Protein AF-A0A3B9V3A8-F1 (afdb_monomer_lite)

Sequence (117 aa):
DNNLHIFHANSLDAEFQPLAVNPVKSSLGSSRMAGHFFRQNDQLIRPAQNGCRTYGGGIVLNRVDQLTVNAYKETQVKTLDPFLPPYLEGLHTLNYAGDIALVDGVRRLPGQGSRWR

Structure (mmCIF, N/CA/C/O backbone):
data_AF-A0A3B9V3A8-F1
#
_entry.id   AF-A0A3B9V3A8-F1
#
loop_
_atom_site.group_PDB
_atom_site.id
_atom_site.type_symbol
_atom_site.label_atom_id
_atom_site.label_alt_id
_atom_site.label_comp_id
_atom_site.label_asym_id
_atom_site.label_entity_id
_atom_site.label_seq_id
_atom_site.pdbx_PDB_ins_code
_atom_site.Cartn_x
_atom_site.Cartn_y
_atom_site.Cartn_z
_atom_site.occupancy
_atom_site.B_iso_or_equiv
_atom_site.auth_seq_id
_atom_site.auth_comp_id
_atom_site.auth_asym_id
_atom_site.auth_atom_id
_atom_site.pdbx_PDB_model_num
ATOM 1 N N . ASP A 1 1 ? 3.906 11.352 -2.022 1.00 67.50 1 ASP A N 1
ATOM 2 C CA . ASP A 1 1 ? 3.409 11.550 -0.654 1.00 67.50 1 ASP A CA 1
ATOM 3 C C . ASP A 1 1 ? 3.932 10.411 0.198 1.00 67.50 1 ASP A C 1
ATOM 5 O O . ASP A 1 1 ? 3.902 9.267 -0.254 1.00 67.50 1 ASP A O 1
ATOM 9 N N . ASN A 1 2 ? 4.471 10.755 1.360 1.00 88.94 2 ASN A N 1
ATOM 10 C CA . ASN A 1 2 ? 5.111 9.834 2.288 1.00 88.94 2 ASN A CA 1
ATOM 11 C C . ASN A 1 2 ? 4.170 9.445 3.422 1.00 88.94 2 ASN A C 1
ATOM 13 O O . ASN A 1 2 ? 4.565 8.618 4.231 1.00 88.94 2 ASN A O 1
ATOM 17 N N . ASN A 1 3 ? 2.960 10.004 3.484 1.00 96.12 3 ASN A N 1
ATOM 18 C CA . ASN A 1 3 ? 1.989 9.707 4.524 1.00 96.12 3 ASN A CA 1
ATOM 19 C C . ASN A 1 3 ? 0.812 8.902 3.968 1.00 96.12 3 ASN A C 1
ATOM 21 O O . ASN A 1 3 ? 0.290 9.196 2.894 1.00 96.12 3 ASN A O 1
ATOM 25 N N . LEU A 1 4 ? 0.379 7.892 4.718 1.00 97.00 4 LEU A N 1
ATOM 26 C CA . LEU A 1 4 ? -0.877 7.188 4.494 1.00 97.00 4 LEU A CA 1
ATOM 27 C C . LEU A 1 4 ? -1.902 7.716 5.491 1.00 97.00 4 LEU A C 1
ATOM 29 O O . LEU A 1 4 ? -1.684 7.667 6.701 1.00 97.00 4 LEU A O 1
ATOM 33 N N . HIS A 1 5 ? -3.023 8.187 4.962 1.00 97.50 5 HIS A N 1
ATOM 34 C CA . HIS A 1 5 ? -4.192 8.574 5.735 1.00 97.50 5 HIS A CA 1
ATOM 35 C C . HIS A 1 5 ? -5.351 7.668 5.335 1.00 97.50 5 HIS A C 1
ATOM 37 O O . HIS A 1 5 ? -5.512 7.356 4.154 1.00 97.50 5 HIS A O 1
ATOM 43 N N . ILE A 1 6 ? -6.145 7.243 6.311 1.00 97.12 6 ILE A N 1
ATOM 44 C CA . ILE A 1 6 ? -7.347 6.441 6.079 1.00 97.12 6 ILE A CA 1
ATOM 45 C C . ILE A 1 6 ? -8.549 7.223 6.600 1.00 97.12 6 ILE A C 1
ATOM 47 O O . ILE A 1 6 ? -8.488 7.858 7.654 1.00 97.12 6 ILE A O 1
ATOM 51 N N . PHE A 1 7 ? -9.640 7.167 5.849 1.00 97.31 7 PHE A N 1
ATOM 52 C CA . PHE A 1 7 ? -10.918 7.769 6.200 1.00 97.31 7 PHE A CA 1
ATOM 53 C C . PHE A 1 7 ? -12.013 6.707 6.097 1.00 97.31 7 PHE A C 1
ATOM 55 O O . PHE A 1 7 ? -11.872 5.749 5.332 1.00 97.31 7 PHE A O 1
ATOM 62 N N . HIS A 1 8 ? -13.095 6.867 6.853 1.00 96.50 8 HIS A N 1
ATOM 63 C CA . HIS A 1 8 ? -14.240 5.963 6.832 1.00 96.50 8 HIS A CA 1
ATOM 64 C C . HIS A 1 8 ? -15.563 6.732 6.852 1.00 96.50 8 HIS A C 1
ATOM 66 O O . HIS A 1 8 ? -15.653 7.829 7.394 1.00 96.50 8 HIS A O 1
ATOM 72 N N . ALA A 1 9 ? -16.597 6.128 6.280 1.00 97.25 9 ALA A N 1
ATOM 73 C CA . ALA A 1 9 ? -17.961 6.638 6.265 1.00 97.25 9 ALA A CA 1
ATOM 74 C C . ALA A 1 9 ? -18.939 5.453 6.246 1.00 97.25 9 ALA A C 1
ATOM 76 O O . ALA A 1 9 ? -18.557 4.342 5.872 1.00 97.25 9 ALA A O 1
ATOM 77 N N . ASN A 1 10 ? -20.193 5.681 6.641 1.00 95.81 10 ASN A N 1
ATOM 78 C CA . ASN A 1 10 ? -21.233 4.641 6.614 1.00 95.81 10 ASN A CA 1
ATOM 79 C C . ASN A 1 10 ? -21.789 4.392 5.199 1.00 95.81 10 ASN A C 1
ATOM 81 O O . ASN A 1 10 ? -22.367 3.339 4.941 1.00 95.81 10 ASN A O 1
ATOM 85 N N . SER A 1 11 ? -21.611 5.351 4.289 1.00 96.94 11 SER A N 1
ATOM 86 C CA . SER A 1 11 ? -22.004 5.285 2.881 1.00 96.94 11 SER A CA 1
ATOM 87 C C . SER A 1 11 ? -21.080 6.170 2.035 1.00 96.94 11 SER A C 1
ATOM 89 O O . SER A 1 11 ? -20.291 6.945 2.574 1.00 96.94 11 SER A O 1
ATOM 91 N N . LEU A 1 12 ? -21.143 6.041 0.706 1.00 95.94 12 LEU A N 1
ATOM 92 C CA . LEU A 1 12 ? -20.269 6.780 -0.220 1.00 95.94 12 LEU A CA 1
ATOM 93 C C . LEU A 1 12 ? -20.600 8.279 -0.318 1.00 95.94 12 LEU A C 1
ATOM 95 O O . LEU A 1 12 ? -19.746 9.063 -0.718 1.00 95.94 12 LEU A O 1
ATOM 99 N N . ASP A 1 13 ? -21.832 8.652 0.014 1.00 97.12 13 ASP A N 1
ATOM 100 C CA . ASP A 1 13 ? -22.378 10.012 0.006 1.00 97.12 13 ASP A CA 1
ATOM 101 C C . ASP A 1 13 ? -22.337 10.694 1.384 1.00 97.12 13 ASP A C 1
ATOM 103 O O . ASP A 1 13 ? -22.654 11.877 1.500 1.00 97.12 13 ASP A O 1
ATOM 107 N N . ALA A 1 14 ? -21.928 9.968 2.427 1.00 97.88 14 ALA A N 1
ATOM 108 C CA . ALA A 1 14 ? -21.750 10.516 3.763 1.00 97.88 14 ALA A CA 1
ATOM 109 C C . ALA A 1 14 ? -20.406 11.247 3.920 1.00 97.88 14 ALA A C 1
ATOM 111 O O . ALA A 1 14 ? -19.471 11.095 3.131 1.00 97.88 14 ALA A O 1
ATOM 112 N N . GLU A 1 15 ? -20.293 12.027 4.996 1.00 97.94 15 GLU A N 1
ATOM 113 C CA . GLU A 1 15 ? -19.039 12.671 5.371 1.00 97.94 15 GLU A CA 1
ATOM 114 C C . GLU A 1 15 ? -17.993 11.629 5.801 1.00 97.94 15 GLU A C 1
ATOM 116 O O . GLU A 1 15 ? -18.234 10.799 6.683 1.00 97.94 15 GLU A O 1
ATOM 121 N N . PHE A 1 16 ? -16.811 11.696 5.190 1.00 98.06 16 PHE A N 1
ATOM 122 C CA . PHE A 1 16 ? -15.684 10.828 5.510 1.00 98.06 16 PHE A CA 1
ATOM 123 C C . PHE A 1 16 ? -14.937 11.331 6.742 1.00 98.06 16 PHE A C 1
ATOM 125 O O . PHE A 1 16 ? -14.314 12.391 6.724 1.00 98.06 16 PHE A O 1
ATOM 132 N N . GLN A 1 17 ? -14.941 10.520 7.794 1.00 98.19 17 GLN A N 1
ATOM 133 C CA . GLN A 1 17 ? -14.248 10.802 9.042 1.00 98.19 17 GLN A CA 1
ATOM 134 C C . GLN A 1 17 ? -12.827 10.219 9.003 1.00 98.19 17 GLN A C 1
ATOM 136 O O . GLN A 1 17 ? -12.648 9.063 8.597 1.00 98.19 17 GLN A O 1
ATOM 141 N N . PRO A 1 18 ? -11.790 10.981 9.390 1.00 97.75 18 PRO A N 1
ATOM 142 C CA . PRO A 1 18 ? -10.432 10.458 9.472 1.00 97.75 18 PRO A CA 1
ATOM 143 C C . PRO A 1 18 ? -10.313 9.442 10.611 1.00 97.75 18 PRO A C 1
ATOM 145 O O . PRO A 1 18 ? -10.936 9.593 11.660 1.00 97.75 18 PRO A O 1
ATOM 148 N N . LEU A 1 19 ? -9.436 8.447 10.456 1.00 97.06 19 LEU A N 1
ATOM 149 C CA . LEU A 1 19 ? -8.995 7.661 11.611 1.00 97.06 19 LEU A CA 1
ATOM 150 C C . LEU A 1 19 ? -8.288 8.581 12.613 1.00 97.06 19 LEU A C 1
ATOM 152 O O . LEU A 1 19 ? -7.462 9.409 12.222 1.00 97.06 19 LEU A O 1
ATOM 156 N N . ALA A 1 20 ? -8.537 8.372 13.908 1.00 95.62 20 ALA A N 1
ATOM 157 C CA . ALA A 1 20 ? -7.948 9.182 14.981 1.00 95.62 20 ALA A CA 1
ATOM 158 C C . ALA A 1 20 ? -6.406 9.133 15.012 1.00 95.62 20 ALA A C 1
ATOM 160 O O . ALA A 1 20 ? -5.755 10.038 15.522 1.00 95.62 20 ALA A O 1
ATOM 161 N N . VAL A 1 21 ? -5.826 8.070 14.450 1.00 96.31 21 VAL A N 1
ATOM 162 C CA . VAL A 1 21 ? -4.379 7.810 14.394 1.00 96.31 21 VAL A CA 1
ATOM 163 C C . VAL A 1 21 ? -3.732 8.250 13.077 1.00 96.31 21 VAL A C 1
ATOM 165 O O . VAL A 1 21 ? -2.615 7.842 12.775 1.00 96.31 21 VAL A O 1
ATOM 168 N N . ASN A 1 22 ? -4.427 9.038 12.256 1.00 96.94 22 ASN A N 1
ATOM 169 C CA . ASN A 1 22 ? -3.847 9.586 11.036 1.00 96.94 22 ASN A CA 1
ATOM 170 C C . ASN A 1 22 ? -2.690 10.574 11.335 1.00 96.94 22 ASN A C 1
ATOM 172 O O . ASN A 1 22 ? -2.826 11.394 12.242 1.00 96.94 22 ASN A O 1
ATOM 176 N N . PRO A 1 23 ? -1.595 10.568 10.545 1.00 97.06 23 PRO A N 1
ATOM 177 C CA . PRO A 1 23 ? -1.274 9.593 9.501 1.00 97.06 23 PRO A CA 1
ATOM 178 C C . PRO A 1 23 ? -0.987 8.212 10.100 1.00 97.06 23 PRO A C 1
ATOM 180 O O . 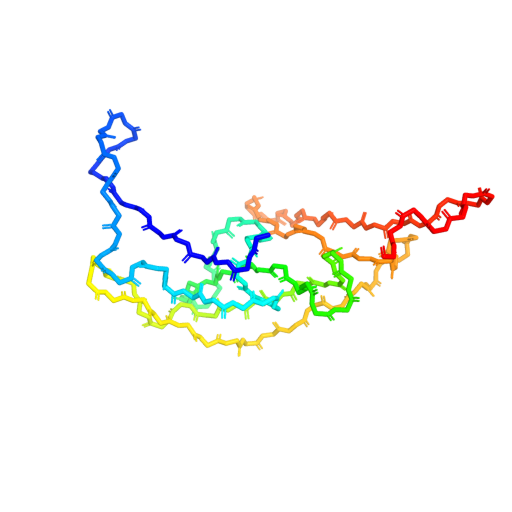PRO A 1 23 ? -0.140 8.062 10.975 1.00 97.06 23 PRO A O 1
ATOM 183 N N . VAL A 1 24 ? -1.643 7.176 9.571 1.00 97.31 24 VAL A N 1
ATOM 184 C CA . VAL A 1 24 ? -1.465 5.794 10.050 1.00 97.31 24 VAL A CA 1
ATOM 185 C C . VAL A 1 24 ? -0.089 5.223 9.708 1.00 97.31 24 VAL A C 1
ATOM 187 O O . VAL A 1 24 ? 0.333 4.214 10.271 1.00 97.31 24 VAL A O 1
ATOM 190 N N . LYS A 1 25 ? 0.603 5.839 8.744 1.00 96.25 25 LYS A N 1
ATOM 191 C CA . LYS A 1 25 ? 1.967 5.495 8.348 1.00 96.25 25 LYS A CA 1
ATOM 192 C C . LYS A 1 25 ? 2.658 6.705 7.733 1.00 96.25 25 LYS A C 1
ATOM 194 O O . LYS A 1 25 ? 2.045 7.412 6.937 1.00 96.25 25 LYS A O 1
ATOM 199 N N . SER A 1 26 ? 3.947 6.859 8.022 1.00 96.12 26 SER A N 1
ATOM 200 C CA . SER A 1 26 ? 4.842 7.813 7.359 1.00 96.12 26 SER A CA 1
ATOM 201 C C . SER A 1 26 ? 6.099 7.090 6.871 1.00 96.12 26 SER A C 1
ATOM 203 O O . SER A 1 26 ? 6.954 6.691 7.654 1.00 96.12 26 SER A O 1
ATOM 205 N N . SER A 1 27 ? 6.191 6.846 5.567 1.00 93.19 27 SER A N 1
ATOM 206 C CA . SER A 1 27 ? 7.260 6.084 4.916 1.00 93.19 27 SER A CA 1
ATOM 207 C C . SER A 1 27 ? 7.339 6.391 3.420 1.00 93.19 27 SER A C 1
ATOM 209 O O . SER A 1 27 ? 6.330 6.319 2.716 1.00 93.19 27 SER A O 1
ATOM 211 N N . LEU A 1 28 ? 8.555 6.630 2.921 1.00 90.38 28 LEU A N 1
ATOM 212 C CA . LEU A 1 28 ? 8.854 6.736 1.486 1.00 90.38 28 LEU A CA 1
ATOM 213 C C . LEU A 1 28 ? 8.614 5.420 0.724 1.00 90.38 28 LEU A C 1
ATOM 215 O O . LEU A 1 28 ? 8.309 5.439 -0.464 1.00 90.38 28 LEU A O 1
ATOM 219 N N . GLY A 1 29 ? 8.749 4.273 1.394 1.00 92.81 29 GLY A N 1
ATOM 220 C CA . GLY A 1 29 ? 8.801 2.963 0.739 1.00 92.81 29 GLY A CA 1
ATOM 221 C C . GLY A 1 29 ? 7.488 2.192 0.701 1.00 92.81 29 GLY A C 1
ATOM 222 O O . GLY A 1 29 ? 7.458 1.097 0.154 1.00 92.81 29 GLY A O 1
ATOM 223 N N . SER A 1 30 ? 6.430 2.683 1.351 1.00 94.69 30 SER A N 1
ATOM 224 C CA . SER A 1 30 ? 5.200 1.886 1.491 1.00 94.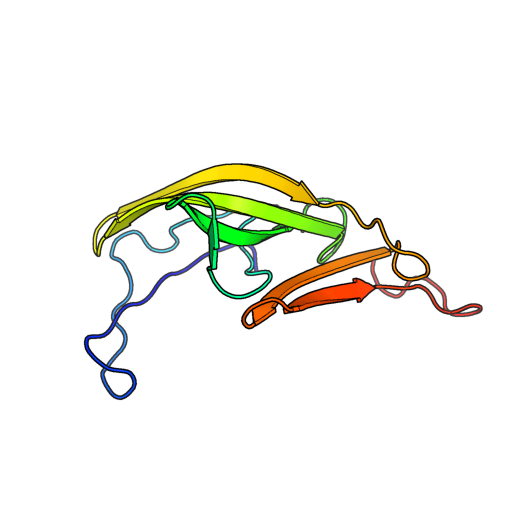69 30 SER A CA 1
ATOM 225 C C . SER A 1 30 ? 3.947 2.663 1.902 1.00 94.69 30 SER A C 1
ATOM 227 O O . SER A 1 30 ? 2.942 2.042 2.245 1.00 94.69 30 SER A O 1
ATOM 229 N N . SER A 1 31 ? 3.954 3.999 1.888 1.00 95.75 31 SER A N 1
ATOM 230 C CA . SER A 1 31 ? 2.755 4.768 2.275 1.00 95.75 31 SER A CA 1
ATOM 231 C C . SER A 1 31 ? 1.827 5.034 1.100 1.00 95.75 31 SER A C 1
ATOM 233 O O . SER A 1 31 ? 0.622 4.829 1.210 1.00 95.75 31 SER A O 1
ATOM 235 N N . ARG A 1 32 ? 2.381 5.436 -0.048 1.00 94.56 32 ARG A N 1
ATOM 236 C CA . ARG A 1 32 ? 1.599 5.726 -1.253 1.00 94.56 32 ARG A CA 1
ATOM 237 C C . ARG A 1 32 ? 0.920 4.459 -1.765 1.00 94.56 32 ARG A C 1
ATOM 239 O O . ARG A 1 32 ? 1.573 3.432 -1.900 1.00 94.56 32 ARG A O 1
ATOM 246 N N . MET A 1 33 ? -0.369 4.542 -2.071 1.00 96.06 33 MET A N 1
ATOM 247 C CA . MET A 1 33 ? -1.134 3.422 -2.624 1.00 96.06 33 MET A CA 1
ATOM 248 C C . MET A 1 33 ? -0.612 3.004 -4.005 1.00 96.06 33 MET A C 1
ATOM 250 O O . MET A 1 33 ? -0.216 3.856 -4.798 1.00 96.06 33 MET A O 1
ATOM 254 N N . ALA A 1 34 ? -0.649 1.701 -4.289 1.00 95.56 34 ALA A N 1
ATOM 255 C CA . ALA A 1 34 ? -0.323 1.114 -5.592 1.00 95.56 34 ALA A CA 1
ATOM 256 C C . ALA A 1 34 ? -1.464 0.222 -6.106 1.00 95.56 34 ALA A C 1
ATOM 258 O O . ALA A 1 34 ? -1.217 -0.876 -6.592 1.00 95.56 34 ALA A O 1
ATOM 259 N N . GLY A 1 35 ? -2.712 0.670 -5.953 1.00 96.06 35 GLY A N 1
ATOM 260 C CA . GLY A 1 35 ? -3.916 -0.090 -6.302 1.00 96.06 35 GLY A CA 1
ATOM 261 C C . GLY A 1 35 ? -4.904 -0.201 -5.143 1.00 96.06 35 GLY A C 1
ATOM 262 O O . GLY A 1 35 ? -4.702 0.385 -4.076 1.00 96.06 35 GLY A O 1
ATOM 263 N N . HIS A 1 36 ? -5.989 -0.933 -5.368 1.00 95.50 36 HIS A N 1
ATOM 264 C CA . HIS A 1 36 ? -6.990 -1.246 -4.359 1.00 95.50 36 HIS A CA 1
ATOM 265 C C . HIS A 1 36 ? -6.506 -2.345 -3.406 1.00 95.50 36 HIS A C 1
ATOM 267 O O . HIS A 1 36 ? -5.573 -3.095 -3.695 1.00 95.50 36 HIS A O 1
ATOM 273 N N . PHE A 1 37 ? -7.159 -2.455 -2.255 1.00 96.00 37 PHE A N 1
ATOM 274 C CA . PHE A 1 37 ? -6.960 -3.608 -1.390 1.00 96.00 37 PHE A CA 1
ATOM 275 C C . PHE A 1 37 ? -7.584 -4.841 -2.045 1.00 96.00 37 PHE A C 1
ATOM 277 O O . PHE A 1 37 ? -8.650 -4.752 -2.652 1.00 96.00 37 PHE A O 1
ATOM 284 N N . PHE A 1 38 ? -6.954 -5.996 -1.870 1.00 95.31 38 PHE A N 1
ATOM 285 C CA . PHE A 1 38 ? -7.482 -7.275 -2.338 1.00 95.31 38 PHE A CA 1
ATOM 286 C C . PHE A 1 38 ? -7.321 -8.343 -1.258 1.00 95.31 38 PHE A C 1
ATOM 288 O O . PHE A 1 38 ? -6.547 -8.176 -0.313 1.00 95.31 38 PHE A O 1
ATOM 295 N N . ARG A 1 39 ? -8.071 -9.442 -1.375 1.00 94.19 39 ARG A N 1
ATOM 296 C CA . ARG A 1 39 ? -7.939 -10.593 -0.477 1.00 94.19 39 ARG A CA 1
ATOM 297 C C . ARG A 1 39 ? -7.141 -11.706 -1.143 1.00 94.19 39 ARG A C 1
ATOM 299 O O . ARG A 1 39 ? -7.386 -12.034 -2.297 1.00 94.19 39 ARG A O 1
ATOM 306 N N . GLN A 1 40 ? -6.220 -12.302 -0.395 1.00 91.38 40 GLN A N 1
ATOM 307 C CA . GLN A 1 40 ? -5.492 -13.507 -0.784 1.00 91.38 40 GLN A CA 1
ATOM 308 C C . GLN A 1 40 ? -5.374 -14.412 0.442 1.00 91.38 40 GLN A C 1
ATOM 310 O O . GLN A 1 40 ? -4.885 -13.962 1.474 1.00 91.38 40 GLN A O 1
ATOM 315 N N . ASN A 1 41 ? -5.823 -15.668 0.347 1.00 92.25 41 ASN A N 1
ATOM 316 C CA . ASN A 1 41 ? -5.823 -16.625 1.465 1.00 92.25 41 ASN A CA 1
ATOM 317 C C . ASN A 1 41 ? -6.450 -16.037 2.751 1.00 92.25 41 ASN A C 1
ATOM 319 O O . ASN A 1 41 ? -5.832 -16.058 3.812 1.00 92.25 41 ASN A O 1
ATOM 323 N N . ASP A 1 42 ? -7.627 -15.414 2.620 1.00 93.56 42 ASP A N 1
ATOM 324 C CA . ASP A 1 42 ? -8.358 -14.687 3.677 1.00 93.56 42 ASP A CA 1
ATOM 325 C C . ASP A 1 42 ? -7.644 -13.488 4.323 1.00 93.56 42 ASP A C 1
ATOM 327 O O . ASP A 1 42 ? -8.209 -12.813 5.187 1.00 93.56 42 ASP A O 1
ATOM 331 N N . GLN A 1 43 ? -6.452 -13.133 3.846 1.00 96.75 43 GLN A N 1
ATOM 332 C CA . GLN A 1 43 ? -5.707 -11.966 4.301 1.00 96.75 43 GLN A CA 1
ATOM 333 C C . GLN A 1 43 ? -6.024 -10.751 3.433 1.00 96.75 43 GLN A C 1
ATOM 335 O O . GLN A 1 43 ? -6.040 -10.836 2.205 1.00 96.75 43 GLN A O 1
ATOM 340 N N . LEU A 1 44 ? -6.260 -9.604 4.073 1.00 97.69 44 LEU A N 1
ATOM 341 C CA . LEU A 1 44 ? -6.422 -8.329 3.382 1.00 97.69 44 LEU A CA 1
ATOM 342 C C . LEU A 1 44 ? -5.038 -7.763 3.047 1.00 97.69 44 LEU A C 1
ATOM 344 O O . LEU A 1 44 ? -4.229 -7.524 3.942 1.00 97.69 44 LEU A O 1
ATOM 348 N N . ILE A 1 45 ? -4.771 -7.548 1.764 1.00 97.88 45 ILE A N 1
ATOM 349 C CA . ILE A 1 45 ? -3.490 -7.072 1.252 1.00 97.88 45 ILE A CA 1
ATOM 350 C C . ILE A 1 45 ? -3.657 -5.670 0.678 1.00 97.88 45 ILE A C 1
ATOM 352 O O . ILE A 1 45 ? -4.553 -5.408 -0.124 1.00 97.88 45 ILE A O 1
ATOM 356 N N . ARG A 1 46 ? -2.752 -4.777 1.071 1.00 97.88 46 ARG A N 1
ATOM 357 C CA . ARG A 1 46 ? -2.632 -3.414 0.570 1.00 97.88 46 ARG A CA 1
ATOM 358 C C . ARG A 1 46 ? -1.385 -3.281 -0.306 1.00 97.88 46 ARG A C 1
ATOM 360 O O . ARG A 1 46 ? -0.268 -3.360 0.222 1.00 97.88 46 ARG A O 1
ATOM 367 N N . PRO A 1 47 ? -1.536 -3.048 -1.616 1.00 97.31 47 PRO A N 1
ATOM 368 C CA . PRO A 1 47 ? -0.413 -2.690 -2.464 1.00 97.31 47 PRO A CA 1
ATOM 369 C C . PRO A 1 47 ? -0.006 -1.229 -2.214 1.00 97.31 47 PRO A C 1
ATOM 371 O O . PRO A 1 47 ? -0.839 -0.320 -2.162 1.00 97.31 47 PRO A O 1
ATOM 374 N N . ALA A 1 48 ? 1.294 -0.997 -2.072 1.00 96.56 48 ALA A N 1
ATOM 375 C CA . ALA A 1 48 ? 1.888 0.319 -1.881 1.00 96.56 48 ALA A CA 1
ATOM 376 C C . ALA A 1 48 ? 3.086 0.523 -2.811 1.00 96.56 48 ALA A C 1
ATOM 378 O O . ALA A 1 48 ? 3.775 -0.433 -3.144 1.00 96.56 48 ALA A O 1
ATOM 379 N N . GLN A 1 49 ? 3.369 1.754 -3.219 1.00 94.88 49 GLN A N 1
ATOM 380 C CA . GLN A 1 49 ? 4.548 2.048 -4.031 1.00 94.88 49 GLN A CA 1
ATOM 381 C C . GLN A 1 49 ? 5.799 2.068 -3.153 1.00 94.88 49 GLN A C 1
ATOM 383 O O . GLN A 1 49 ? 5.808 2.678 -2.080 1.00 94.88 49 GLN A O 1
ATOM 388 N N . ASN A 1 50 ? 6.873 1.456 -3.649 1.00 93.00 50 ASN A N 1
ATOM 389 C CA . ASN A 1 50 ? 8.210 1.619 -3.105 1.00 93.00 50 ASN A CA 1
ATOM 390 C C . ASN A 1 50 ? 8.876 2.855 -3.718 1.00 93.00 50 ASN A C 1
ATOM 392 O O . ASN A 1 50 ? 9.441 2.793 -4.810 1.00 93.00 50 ASN A O 1
ATOM 396 N N . GLY A 1 51 ? 8.805 3.980 -3.008 1.00 84.69 51 GLY A N 1
ATOM 397 C CA . GLY A 1 51 ? 9.436 5.238 -3.405 1.00 84.69 51 GLY A CA 1
ATOM 398 C C . GLY A 1 51 ? 10.897 5.393 -2.971 1.00 84.69 51 GLY A C 1
ATOM 399 O O . GLY A 1 51 ? 11.465 6.456 -3.194 1.00 84.69 51 GLY A O 1
ATOM 400 N N . CYS A 1 52 ? 11.520 4.390 -2.333 1.00 83.06 52 CYS A N 1
ATOM 401 C CA . CYS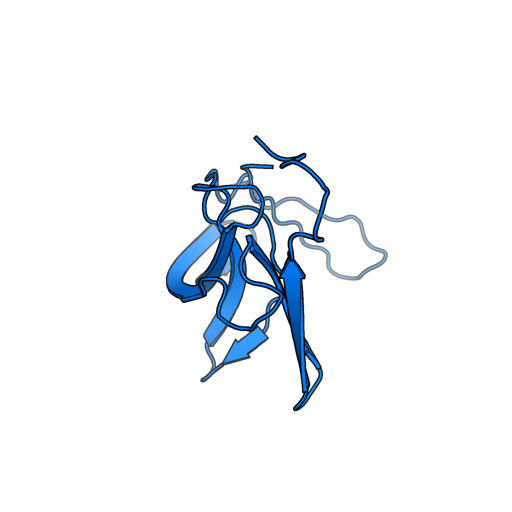 A 1 52 ? 12.862 4.545 -1.750 1.00 83.06 52 CYS A CA 1
ATOM 402 C C . CYS A 1 52 ? 13.999 4.641 -2.781 1.00 83.06 52 CYS A C 1
ATOM 404 O O . CYS A 1 52 ? 15.054 5.175 -2.458 1.00 83.06 52 CYS A O 1
ATOM 406 N N . ARG A 1 53 ? 13.828 4.085 -3.988 1.00 71.88 53 ARG A N 1
ATOM 407 C CA . ARG A 1 53 ? 14.851 4.127 -5.054 1.00 71.88 53 ARG A CA 1
ATOM 408 C C . ARG A 1 53 ? 14.556 5.223 -6.070 1.00 71.88 53 ARG A C 1
ATOM 410 O O . ARG A 1 53 ? 15.411 6.044 -6.373 1.00 71.88 53 ARG A O 1
ATOM 417 N N . THR A 1 54 ? 13.336 5.204 -6.588 1.00 69.38 54 THR A N 1
ATOM 418 C CA . THR A 1 54 ? 12.759 6.162 -7.532 1.00 69.38 54 THR A CA 1
ATOM 419 C C . THR A 1 54 ? 11.255 6.221 -7.264 1.00 69.38 54 THR A C 1
ATOM 421 O O . THR A 1 54 ? 10.712 5.359 -6.562 1.00 69.38 54 THR A O 1
ATOM 424 N N . TYR A 1 55 ? 10.556 7.216 -7.815 1.00 63.19 55 TYR A N 1
ATOM 425 C CA . TYR A 1 55 ? 9.094 7.243 -7.753 1.00 63.19 55 TYR A CA 1
ATOM 426 C C . TYR A 1 55 ? 8.504 5.975 -8.398 1.00 63.19 55 TYR A C 1
ATOM 428 O O . TYR A 1 55 ? 8.622 5.761 -9.607 1.00 63.19 55 TYR A O 1
ATOM 436 N N . GLY A 1 56 ? 7.877 5.137 -7.565 1.00 62.56 56 GLY A N 1
ATOM 437 C CA . GLY A 1 56 ? 7.319 3.852 -7.975 1.00 62.56 56 GLY A CA 1
ATOM 438 C C . GLY A 1 56 ? 8.368 2.888 -8.537 1.00 62.56 56 GLY A C 1
ATOM 439 O O . GLY A 1 56 ? 8.125 2.198 -9.525 1.00 62.56 56 GLY A O 1
ATOM 440 N N . GLY A 1 57 ? 9.540 2.827 -7.900 1.00 82.50 57 GLY A N 1
ATOM 441 C CA . GLY A 1 57 ? 10.595 1.876 -8.256 1.00 82.50 57 GLY A CA 1
ATOM 442 C C . GLY A 1 57 ? 10.193 0.405 -8.082 1.00 82.50 57 GLY A C 1
ATOM 443 O O . GLY A 1 57 ? 10.896 -0.473 -8.563 1.00 82.50 57 GLY A O 1
ATOM 444 N N . GLY A 1 58 ? 9.065 0.136 -7.421 1.00 93.25 58 GLY A N 1
ATOM 445 C CA . GLY A 1 58 ? 8.454 -1.181 -7.268 1.00 93.25 58 GLY A CA 1
ATOM 446 C C . GLY A 1 58 ? 7.172 -1.105 -6.435 1.00 93.25 58 GLY A C 1
ATOM 447 O O . GLY A 1 58 ? 6.746 -0.020 -6.030 1.00 93.25 58 GLY A O 1
ATOM 448 N N . ILE A 1 59 ? 6.587 -2.261 -6.126 1.00 96.00 59 ILE A N 1
ATOM 449 C CA . ILE A 1 59 ? 5.392 -2.385 -5.277 1.00 96.00 59 ILE A CA 1
ATOM 450 C C . ILE A 1 59 ? 5.737 -3.169 -4.009 1.00 96.00 59 ILE A C 1
ATOM 452 O O . ILE A 1 59 ? 6.394 -4.201 -4.062 1.00 96.00 59 ILE A O 1
ATOM 456 N N . VAL A 1 60 ? 5.259 -2.711 -2.858 1.00 96.75 60 VAL A N 1
ATOM 457 C CA . VAL A 1 60 ? 5.275 -3.433 -1.585 1.00 96.75 60 VAL A CA 1
ATOM 458 C C . VAL A 1 60 ? 3.867 -3.927 -1.287 1.00 96.75 60 VAL A C 1
ATOM 460 O O . VAL A 1 60 ? 2.918 -3.146 -1.278 1.00 96.75 60 VAL A O 1
ATOM 463 N N . LEU A 1 61 ? 3.725 -5.220 -1.019 1.00 97.69 61 LEU A N 1
ATOM 464 C CA . LEU A 1 61 ? 2.485 -5.817 -0.541 1.00 97.69 61 LEU A CA 1
ATOM 465 C C . LEU A 1 61 ? 2.523 -5.868 0.983 1.00 97.69 61 LEU A C 1
ATOM 467 O O . LEU A 1 61 ? 3.408 -6.498 1.567 1.00 97.69 61 LEU A O 1
ATOM 471 N N . ASN A 1 62 ? 1.557 -5.209 1.617 1.00 98.25 62 ASN A N 1
ATOM 472 C CA . ASN A 1 62 ? 1.414 -5.176 3.067 1.00 98.25 62 ASN A CA 1
ATOM 473 C C . ASN A 1 62 ? 0.149 -5.936 3.461 1.00 98.25 62 ASN A C 1
ATOM 475 O O . ASN A 1 62 ? -0.938 -5.602 2.996 1.00 98.25 62 ASN A O 1
ATOM 479 N N . ARG A 1 63 ? 0.270 -6.950 4.315 1.00 98.50 63 ARG A N 1
ATOM 480 C CA . ARG A 1 63 ? -0.887 -7.573 4.957 1.00 98.50 63 ARG A CA 1
ATOM 481 C C . ARG A 1 63 ? -1.408 -6.628 6.029 1.00 98.50 63 ARG A C 1
ATOM 483 O O . ARG A 1 63 ? -0.644 -6.221 6.896 1.00 98.50 63 ARG A O 1
ATOM 490 N N . VAL A 1 64 ? -2.692 -6.304 5.984 1.00 98.38 64 VAL A N 1
ATOM 491 C CA . VAL A 1 64 ? -3.365 -5.518 7.019 1.00 98.38 64 VAL A CA 1
ATOM 492 C C . VAL A 1 64 ? -3.637 -6.431 8.210 1.00 98.38 64 VAL A C 1
ATOM 494 O O . VAL A 1 64 ? -4.455 -7.344 8.120 1.00 98.38 64 VAL A O 1
ATOM 497 N N . ASP A 1 65 ? -2.940 -6.195 9.317 1.00 98.25 65 ASP A N 1
ATOM 498 C CA . ASP A 1 65 ? -3.079 -6.973 10.553 1.00 98.25 65 ASP A CA 1
ATOM 499 C C . ASP A 1 65 ? -4.201 -6.422 11.441 1.00 98.25 65 ASP A C 1
ATOM 501 O O . ASP A 1 65 ? -4.836 -7.162 12.189 1.00 98.25 65 ASP A O 1
ATOM 505 N N . GLN A 1 66 ? -4.447 -5.112 11.366 1.00 98.00 66 GLN A N 1
ATOM 506 C CA . GLN A 1 66 ? -5.488 -4.432 12.128 1.00 98.00 66 GLN A CA 1
ATOM 507 C C . GLN A 1 66 ? -6.018 -3.234 11.340 1.00 98.00 66 GLN A C 1
ATOM 509 O O . GLN A 1 66 ? -5.237 -2.413 10.863 1.00 98.00 66 GLN A O 1
ATOM 514 N N . LEU A 1 67 ? -7.343 -3.109 11.248 1.00 96.88 67 LEU A N 1
ATOM 515 C CA . LEU A 1 67 ? -8.026 -1.948 10.678 1.00 96.88 67 LEU A CA 1
ATOM 516 C C . LEU A 1 67 ? -9.309 -1.680 11.470 1.00 96.88 67 LEU A C 1
ATOM 518 O O . LEU A 1 67 ? -10.283 -2.420 11.374 1.00 96.88 67 LEU A O 1
ATOM 522 N N . THR A 1 68 ? -9.281 -0.628 12.281 1.00 96.00 68 THR A N 1
ATOM 523 C CA . THR A 1 68 ? -10.408 -0.136 13.086 1.00 96.00 68 THR A CA 1
ATOM 524 C C . THR A 1 68 ? -10.403 1.392 13.062 1.00 96.00 68 THR A C 1
ATOM 526 O O . THR A 1 68 ? -9.397 1.993 12.688 1.00 96.00 68 THR A O 1
ATOM 529 N N . VAL A 1 69 ? -11.474 2.034 13.534 1.00 93.88 69 VAL A N 1
ATOM 530 C CA . VAL A 1 69 ? -11.554 3.508 13.622 1.00 93.88 69 VAL A CA 1
ATOM 531 C C . VAL A 1 69 ? -10.436 4.136 14.476 1.00 93.88 69 VAL A C 1
ATOM 533 O O . VAL A 1 69 ? -10.067 5.289 14.266 1.00 93.88 69 VAL A O 1
ATOM 536 N N . ASN A 1 70 ? -9.845 3.358 15.392 1.00 95.69 70 ASN A N 1
ATOM 537 C CA . ASN A 1 70 ? -8.829 3.820 16.344 1.00 95.69 70 ASN A CA 1
ATOM 538 C C . ASN A 1 70 ? -7.429 3.236 16.105 1.00 95.69 70 ASN A C 1
ATOM 540 O O . ASN A 1 70 ? -6.500 3.579 16.831 1.00 95.69 70 ASN A O 1
ATOM 544 N N . ALA A 1 71 ? -7.253 2.320 15.149 1.00 97.12 71 ALA A N 1
ATOM 545 C CA . ALA A 1 71 ? -5.975 1.640 14.957 1.00 97.12 71 ALA A CA 1
ATOM 546 C C . ALA A 1 71 ? -5.817 1.081 13.546 1.00 97.12 71 ALA A C 1
ATOM 548 O O . ALA A 1 71 ? -6.736 0.465 13.002 1.00 97.12 71 ALA A O 1
ATOM 549 N N . TYR A 1 72 ? -4.601 1.211 13.021 1.00 98.12 72 TYR A N 1
ATOM 550 C CA . TYR A 1 72 ? -4.160 0.582 11.786 1.00 98.12 72 TYR A CA 1
ATOM 551 C C . TYR A 1 72 ? -2.789 -0.062 11.992 1.00 98.12 72 TYR A C 1
ATOM 553 O O . TYR A 1 72 ? -1.882 0.575 12.530 1.00 98.12 72 TYR A O 1
ATOM 561 N N . LYS A 1 73 ? -2.634 -1.320 11.574 1.00 98.19 73 LYS A N 1
ATOM 562 C CA . LYS A 1 73 ? -1.351 -2.033 11.561 1.00 98.19 73 LYS A CA 1
ATOM 563 C C . LYS A 1 73 ? -1.246 -2.901 10.324 1.00 98.19 73 LYS A C 1
ATOM 565 O O . LYS A 1 73 ? -2.227 -3.504 9.888 1.00 98.19 73 LYS A O 1
ATOM 570 N N . GLU A 1 74 ? -0.037 -2.995 9.796 1.00 98.38 74 GLU A N 1
ATOM 571 C CA . GLU A 1 74 ? 0.269 -3.842 8.656 1.00 98.38 74 GLU A CA 1
ATOM 572 C C . GLU A 1 74 ? 1.687 -4.405 8.735 1.00 98.38 74 GLU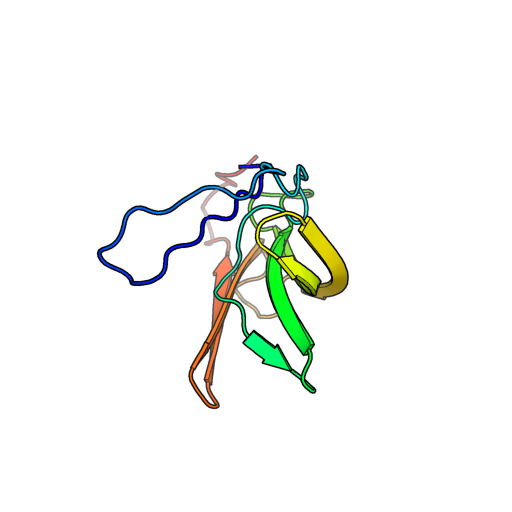 A C 1
ATOM 574 O O . GLU A 1 74 ? 2.597 -3.778 9.282 1.00 98.38 74 GLU A O 1
ATOM 579 N N . THR A 1 75 ? 1.869 -5.559 8.106 1.00 98.12 75 THR A N 1
ATOM 580 C CA . THR A 1 75 ? 3.150 -6.240 7.961 1.00 98.12 75 THR A CA 1
ATOM 581 C C . THR A 1 75 ? 3.478 -6.336 6.480 1.00 98.12 75 THR A C 1
ATOM 583 O O . THR A 1 75 ? 2.692 -6.865 5.694 1.00 98.12 75 THR A O 1
ATOM 586 N N . GLN A 1 76 ? 4.650 -5.853 6.076 1.00 97.75 76 GLN A N 1
ATOM 587 C CA . GLN A 1 76 ? 5.151 -6.088 4.725 1.00 97.75 76 GLN A CA 1
ATOM 588 C C . GLN A 1 76 ? 5.369 -7.592 4.513 1.00 97.75 76 GLN A C 1
ATOM 590 O O . GLN A 1 76 ? 6.109 -8.224 5.263 1.00 97.75 76 GLN A O 1
ATOM 595 N N . VAL A 1 77 ? 4.747 -8.158 3.478 1.00 97.69 77 VAL A N 1
ATOM 596 C CA . VAL A 1 77 ? 4.837 -9.595 3.163 1.00 97.69 77 VAL A CA 1
ATOM 597 C C . VAL A 1 77 ? 5.596 -9.876 1.873 1.00 97.69 77 VAL A C 1
ATOM 599 O O . VAL A 1 77 ? 6.141 -10.965 1.711 1.00 97.69 77 VAL A O 1
ATOM 602 N N . LYS A 1 78 ? 5.647 -8.917 0.942 1.00 96.06 78 LYS A N 1
ATOM 603 C CA . LYS A 1 78 ? 6.348 -9.093 -0.333 1.00 96.06 78 LYS A CA 1
ATOM 604 C C . LYS A 1 78 ? 6.744 -7.757 -0.947 1.00 96.06 78 LYS A C 1
ATOM 606 O O . LYS A 1 78 ? 6.047 -6.763 -0.769 1.00 96.06 78 LYS A O 1
ATOM 611 N N . THR A 1 79 ? 7.816 -7.773 -1.728 1.00 95.00 79 THR A N 1
ATOM 612 C CA . THR A 1 79 ? 8.177 -6.693 -2.650 1.00 95.00 79 THR A CA 1
ATOM 613 C C . THR A 1 79 ? 8.150 -7.238 -4.074 1.00 95.00 79 THR A C 1
ATOM 615 O O . THR A 1 79 ? 8.539 -8.381 -4.314 1.00 95.00 79 THR A O 1
ATOM 618 N N . LEU A 1 80 ? 7.656 -6.433 -5.004 1.00 93.81 80 LEU A N 1
ATOM 619 C CA . LEU A 1 80 ? 7.644 -6.681 -6.436 1.00 93.81 80 LEU A CA 1
ATOM 620 C C . LEU A 1 80 ? 8.526 -5.622 -7.094 1.00 93.81 80 LEU A C 1
ATOM 622 O O . LEU A 1 80 ? 8.139 -4.455 -7.194 1.00 93.81 80 LEU A O 1
ATOM 626 N N . ASP A 1 81 ? 9.710 -6.040 -7.520 1.00 92.69 81 ASP A N 1
ATOM 627 C CA . ASP A 1 81 ? 10.561 -5.236 -8.392 1.00 92.69 81 ASP A CA 1
ATOM 628 C C . ASP A 1 81 ? 10.065 -5.335 -9.847 1.00 92.69 81 A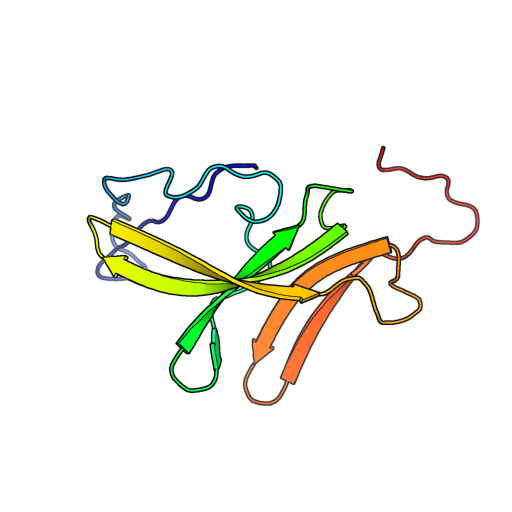SP A C 1
ATOM 630 O O . ASP A 1 81 ? 9.377 -6.301 -10.186 1.00 92.69 81 ASP A O 1
ATOM 634 N N . PRO A 1 82 ? 10.388 -4.373 -10.729 1.00 91.88 82 PRO A N 1
ATOM 635 C CA . PRO A 1 82 ? 10.055 -4.453 -12.148 1.00 91.88 82 PRO A CA 1
ATOM 636 C C . PRO A 1 82 ? 10.589 -5.742 -12.780 1.00 91.88 82 PRO A C 1
ATOM 638 O O . PRO A 1 82 ? 11.787 -6.011 -12.745 1.00 91.88 82 PRO A O 1
ATOM 641 N N . PHE A 1 83 ? 9.691 -6.544 -13.356 1.00 89.25 83 PHE A N 1
ATOM 642 C CA . PHE A 1 83 ? 10.015 -7.896 -13.830 1.00 89.25 83 PHE A CA 1
ATOM 643 C C . PHE A 1 83 ? 9.608 -8.166 -15.284 1.00 89.25 83 PHE A C 1
ATOM 645 O O . PHE A 1 83 ? 9.956 -9.215 -15.821 1.00 89.25 83 PHE A O 1
ATOM 652 N N . LEU A 1 84 ? 8.871 -7.254 -15.930 1.00 86.69 84 LEU A N 1
ATOM 653 C CA . LEU A 1 84 ? 8.298 -7.480 -17.258 1.00 86.69 84 LEU A CA 1
ATOM 654 C C . LEU A 1 84 ? 8.870 -6.497 -18.290 1.00 86.69 84 LEU A C 1
ATOM 656 O O . LEU A 1 84 ? 8.487 -5.327 -18.289 1.00 86.69 84 LEU A O 1
ATOM 660 N N . PRO A 1 85 ? 9.749 -6.934 -19.208 1.00 90.25 85 PRO A N 1
ATOM 661 C CA . PRO A 1 85 ? 10.181 -6.108 -20.330 1.00 90.25 85 PRO A CA 1
ATOM 662 C C . PRO A 1 85 ? 8.997 -5.682 -21.220 1.00 90.25 85 PRO A C 1
ATOM 664 O O . PRO A 1 85 ? 8.071 -6.467 -21.415 1.00 90.25 85 PRO A O 1
ATOM 667 N N . PRO A 1 86 ? 9.011 -4.468 -21.803 1.00 91.31 86 PRO A N 1
ATOM 668 C CA . PRO A 1 86 ? 10.048 -3.433 -21.703 1.00 91.31 86 PRO A CA 1
ATOM 669 C C . PRO A 1 86 ? 9.946 -2.536 -20.448 1.00 91.31 86 PRO A C 1
ATOM 671 O O . PRO A 1 86 ? 10.644 -1.528 -20.361 1.00 91.31 86 PRO A O 1
ATOM 674 N N . TYR A 1 87 ? 9.084 -2.860 -19.485 1.00 91.44 87 TYR A N 1
ATOM 675 C CA . TYR A 1 87 ? 8.733 -2.030 -18.328 1.00 91.44 87 TYR A CA 1
ATOM 676 C C . TYR A 1 87 ? 9.613 -2.312 -17.100 1.00 91.44 87 TYR A C 1
ATOM 678 O O . TYR A 1 87 ? 9.137 -2.744 -16.052 1.00 91.44 87 TYR A O 1
ATOM 686 N N . LEU A 1 88 ? 10.922 -2.096 -17.243 1.00 89.88 88 LEU A N 1
ATOM 687 C CA . LEU A 1 88 ? 11.913 -2.403 -16.202 1.00 89.88 88 LEU A CA 1
ATOM 688 C C . LEU A 1 88 ? 12.294 -1.207 -15.310 1.00 89.88 88 LEU A C 1
ATOM 690 O O . LEU A 1 88 ? 13.111 -1.358 -14.409 1.00 89.88 88 LEU A O 1
ATOM 694 N N . GLU A 1 89 ? 11.730 -0.019 -15.539 1.00 89.00 89 GLU A N 1
ATOM 695 C CA . GLU A 1 89 ? 12.118 1.198 -14.802 1.00 89.00 89 GLU A CA 1
ATOM 696 C C . GLU A 1 89 ? 11.302 1.413 -13.518 1.00 89.00 89 GLU A C 1
ATOM 698 O O . GLU A 1 89 ? 11.708 2.184 -12.649 1.00 89.00 89 GLU A O 1
ATOM 703 N N . GLY A 1 90 ? 10.144 0.763 -13.392 1.00 91.44 90 GLY A N 1
ATOM 704 C CA . GLY A 1 90 ? 9.260 0.929 -12.240 1.00 91.44 90 GLY A CA 1
ATOM 705 C C . GLY A 1 90 ? 7.951 0.158 -12.377 1.00 91.44 90 GLY A C 1
ATOM 706 O O . GLY A 1 90 ? 7.556 -0.202 -13.485 1.00 91.44 90 GLY A O 1
ATOM 707 N N . LEU A 1 91 ? 7.279 -0.061 -11.246 1.00 92.88 91 LEU A N 1
ATOM 708 C CA . LEU A 1 91 ? 5.919 -0.598 -11.152 1.00 92.88 91 LEU A CA 1
ATOM 709 C C . LEU A 1 91 ? 5.103 0.307 -10.230 1.00 92.88 91 LEU A C 1
ATOM 711 O O . LEU A 1 91 ? 5.499 0.555 -9.090 1.00 92.88 91 LEU A O 1
ATOM 715 N N . HIS A 1 92 ? 3.981 0.830 -10.722 1.00 92.62 92 HIS A N 1
ATOM 716 C CA . HIS A 1 92 ? 3.222 1.887 -10.036 1.00 92.62 92 HIS A CA 1
ATOM 717 C C . HIS A 1 92 ? 1.897 1.402 -9.460 1.00 92.62 92 HIS A C 1
ATOM 719 O O . HIS A 1 92 ? 1.474 1.908 -8.417 1.00 92.62 92 HIS A O 1
ATOM 725 N N . THR A 1 93 ? 1.265 0.426 -10.112 1.00 94.19 93 THR A N 1
ATOM 726 C CA . THR A 1 93 ? -0.059 -0.076 -9.731 1.00 94.19 93 THR A CA 1
ATOM 727 C C . THR A 1 93 ? -0.144 -1.583 -9.934 1.00 94.19 93 THR A C 1
ATOM 729 O O . THR A 1 93 ? 0.314 -2.097 -10.952 1.00 94.19 93 THR A O 1
ATOM 732 N N . LEU A 1 94 ? -0.769 -2.271 -8.982 1.00 95.44 94 LEU A N 1
ATOM 733 C CA . LEU A 1 94 ? -1.251 -3.642 -9.080 1.00 95.44 94 LEU A CA 1
ATOM 734 C C . LEU A 1 94 ? -2.722 -3.655 -8.651 1.00 95.44 94 LEU A C 1
ATOM 736 O O . LEU A 1 94 ? -3.038 -3.297 -7.519 1.00 95.44 94 LEU A O 1
ATOM 740 N N . ASN A 1 95 ? -3.607 -4.098 -9.538 1.00 95.88 95 ASN A N 1
ATOM 741 C CA . ASN A 1 95 ? -5.030 -4.288 -9.262 1.00 95.88 95 ASN A CA 1
ATOM 742 C C . ASN A 1 95 ? -5.492 -5.668 -9.722 1.00 95.88 95 ASN A C 1
ATOM 744 O O . ASN A 1 95 ? -4.887 -6.266 -10.612 1.00 95.88 95 ASN A O 1
ATOM 748 N N . TYR A 1 96 ? -6.608 -6.120 -9.158 1.00 92.12 96 TYR A N 1
ATOM 749 C CA . TYR A 1 96 ? -7.305 -7.325 -9.586 1.00 92.12 96 TYR A CA 1
ATOM 750 C C . TYR A 1 96 ? -8.751 -7.012 -9.972 1.00 92.12 96 TYR A C 1
ATOM 752 O O . TYR A 1 96 ? -9.421 -6.192 -9.346 1.00 92.12 96 TYR A O 1
ATOM 760 N N . ALA A 1 97 ? -9.246 -7.691 -10.998 1.00 88.75 97 ALA A N 1
ATOM 761 C CA . ALA A 1 97 ? -10.643 -7.664 -11.407 1.00 88.75 97 ALA A CA 1
ATOM 762 C C . ALA A 1 97 ? -11.057 -9.087 -11.797 1.00 88.75 97 ALA A C 1
ATOM 764 O O . ALA A 1 97 ? -10.815 -9.529 -12.920 1.00 88.75 97 ALA A O 1
ATOM 765 N N . GLY A 1 98 ? -11.629 -9.822 -10.839 1.00 87.44 98 GLY A N 1
ATOM 766 C CA . GLY A 1 98 ? -11.847 -11.262 -10.987 1.00 87.44 98 GLY A CA 1
ATOM 767 C C . GLY A 1 98 ? -10.518 -11.979 -11.227 1.00 87.44 98 GLY A C 1
ATOM 768 O O . GLY A 1 98 ? -9.564 -11.780 -10.475 1.00 87.44 98 GLY A O 1
ATOM 769 N N . ASP A 1 99 ? -10.443 -12.737 -12.316 1.00 91.00 99 ASP A N 1
ATOM 770 C CA . ASP A 1 99 ? -9.254 -13.514 -12.688 1.00 91.00 99 ASP A CA 1
ATOM 771 C C . ASP A 1 99 ? -8.200 -12.698 -13.457 1.00 91.00 99 ASP A C 1
ATOM 773 O O . ASP A 1 99 ? -7.195 -13.236 -13.921 1.00 91.00 99 ASP A O 1
ATOM 777 N N . ILE A 1 100 ? -8.413 -11.388 -13.612 1.00 93.81 100 ILE A N 1
ATOM 778 C CA . ILE A 1 100 ? -7.505 -10.498 -14.336 1.00 93.81 100 ILE A CA 1
ATOM 779 C C . ILE A 1 100 ? -6.658 -9.711 -13.339 1.00 93.81 100 ILE A C 1
ATOM 781 O O . ILE A 1 100 ? -7.186 -9.011 -12.476 1.00 93.81 100 ILE A O 1
ATOM 785 N N . ALA A 1 101 ? -5.338 -9.768 -13.513 1.00 92.88 101 ALA A N 1
ATOM 786 C CA . ALA A 1 101 ? -4.401 -8.866 -12.856 1.00 92.88 101 ALA A CA 1
ATOM 787 C C . ALA A 1 101 ? -4.012 -7.728 -13.811 1.00 92.88 101 ALA A C 1
ATOM 789 O O . ALA A 1 101 ? -3.576 -7.975 -14.937 1.00 92.88 101 ALA A O 1
ATOM 790 N N . LEU A 1 102 ? -4.135 -6.484 -13.349 1.00 94.00 102 LEU A N 1
ATOM 791 C CA . LEU A 1 102 ? -3.636 -5.298 -14.038 1.00 94.00 102 LEU A CA 1
ATOM 792 C C . LEU A 1 102 ? -2.372 -4.812 -13.338 1.00 94.00 102 LEU A C 1
ATOM 794 O O . LEU A 1 102 ? -2.377 -4.574 -12.130 1.00 94.00 102 LEU A O 1
ATOM 798 N N . VAL A 1 103 ? -1.309 -4.620 -14.116 1.00 93.69 103 VAL A N 1
ATOM 799 C CA . VAL A 1 103 ? -0.041 -4.063 -13.644 1.00 93.69 103 VAL A CA 1
ATOM 800 C C . VAL A 1 103 ? 0.315 -2.857 -14.502 1.00 93.69 103 VAL A C 1
ATOM 802 O O . VAL A 1 103 ? 0.339 -2.955 -15.727 1.00 93.69 103 VAL A O 1
ATOM 805 N N . ASP A 1 104 ? 0.596 -1.732 -13.853 1.00 92.50 104 ASP A N 1
ATOM 806 C CA . ASP A 1 104 ? 1.120 -0.5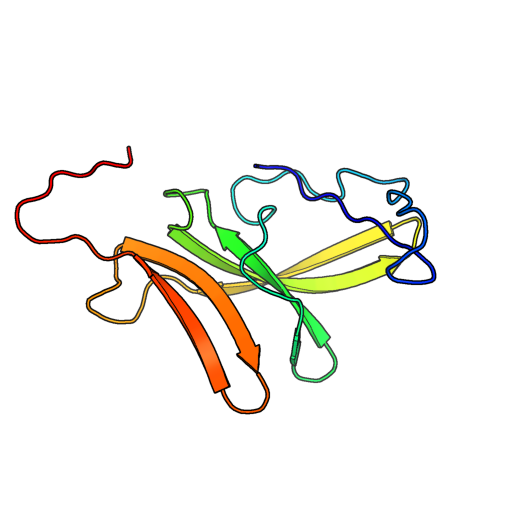28 -14.498 1.00 92.50 104 ASP A CA 1
ATOM 807 C C . ASP A 1 104 ? 2.631 -0.436 -14.271 1.00 92.50 104 ASP A C 1
ATOM 809 O O . ASP A 1 104 ? 3.104 -0.521 -13.131 1.00 92.50 104 ASP A O 1
ATOM 813 N N . GLY A 1 105 ? 3.381 -0.276 -15.360 1.00 92.38 105 GLY A N 1
ATOM 814 C CA . GLY A 1 105 ? 4.835 -0.318 -15.373 1.00 92.38 105 GLY A CA 1
ATOM 815 C C . GLY A 1 105 ? 5.448 0.821 -16.177 1.00 92.38 105 GLY A C 1
ATOM 816 O O . GLY A 1 105 ? 4.887 1.309 -17.158 1.00 92.38 105 GLY A O 1
ATOM 817 N N . VAL A 1 106 ? 6.654 1.221 -15.786 1.00 90.12 106 VAL A N 1
ATOM 818 C CA . VAL A 1 106 ? 7.403 2.298 -16.435 1.00 90.12 106 VAL A CA 1
ATOM 819 C C . VAL A 1 106 ? 8.455 1.705 -17.356 1.00 90.12 106 VAL A C 1
ATOM 821 O O . VAL A 1 106 ? 9.225 0.824 -16.972 1.00 90.12 106 VAL A O 1
ATOM 824 N N . ARG A 1 107 ? 8.526 2.237 -18.578 1.00 90.00 107 ARG A N 1
ATOM 825 C CA . ARG A 1 107 ? 9.605 1.951 -19.525 1.00 90.00 107 ARG A CA 1
ATOM 826 C C . ARG A 1 107 ? 10.309 3.225 -19.950 1.00 90.00 107 ARG A C 1
ATOM 828 O O . ARG A 1 107 ? 9.686 4.280 -20.074 1.00 90.00 107 ARG A O 1
ATOM 835 N N . ARG A 1 108 ? 11.590 3.096 -20.271 1.00 84.88 108 ARG A N 1
ATOM 836 C CA . ARG A 1 108 ? 12.357 4.147 -20.935 1.00 84.88 108 ARG A CA 1
ATOM 837 C C . ARG A 1 108 ? 12.198 4.013 -22.443 1.00 84.88 108 ARG A C 1
ATOM 839 O O . ARG A 1 108 ? 12.364 2.925 -22.989 1.00 84.88 108 ARG A O 1
ATOM 846 N N . LEU A 1 109 ? 11.874 5.114 -23.116 1.00 84.69 109 LEU A N 1
ATOM 847 C CA . LEU A 1 109 ? 11.871 5.151 -24.575 1.00 84.69 109 LEU A CA 1
ATOM 848 C C . LEU A 1 109 ? 13.290 5.427 -25.098 1.00 84.69 109 LEU A C 1
ATOM 850 O O . LEU A 1 109 ? 14.006 6.233 -24.494 1.00 84.69 109 LEU A O 1
ATOM 854 N N . PRO A 1 110 ? 13.702 4.807 -26.218 1.00 80.75 110 PRO A N 1
ATOM 855 C CA . PRO A 1 110 ? 14.967 5.132 -26.867 1.00 80.75 110 PRO A CA 1
ATOM 856 C C . PRO A 1 110 ? 15.065 6.634 -27.168 1.00 80.75 110 PRO A C 1
ATOM 858 O O . PRO A 1 110 ? 14.101 7.242 -27.628 1.00 80.75 110 PRO A O 1
ATOM 861 N N . GLY A 1 111 ? 16.223 7.239 -26.899 1.00 78.62 111 GLY A N 1
ATOM 862 C CA . GLY A 1 111 ? 16.489 8.649 -27.214 1.00 78.62 111 GLY A CA 1
ATOM 863 C C . GLY A 1 111 ? 15.916 9.687 -26.239 1.00 78.62 111 GLY A C 1
ATOM 864 O O . GLY A 1 111 ? 16.216 10.867 -26.398 1.00 78.62 111 GLY A O 1
ATOM 865 N N . GLN A 1 112 ? 15.154 9.297 -25.206 1.00 65.56 112 GLN A N 1
ATOM 866 C CA . GLN A 1 112 ? 14.791 10.206 -24.109 1.00 65.56 112 GLN A CA 1
ATOM 867 C C . GLN A 1 112 ? 15.729 10.022 -22.906 1.00 65.56 112 GLN A C 1
ATOM 869 O O . GLN A 1 112 ? 15.835 8.933 -22.341 1.00 65.56 112 GLN A O 1
ATOM 874 N N . GLY A 1 113 ? 16.411 11.101 -22.499 1.00 60.00 113 GLY A N 1
ATOM 875 C CA . GLY A 1 113 ? 17.178 11.151 -21.248 1.00 60.00 113 GLY A CA 1
ATOM 876 C C . GLY A 1 113 ? 16.278 10.988 -20.015 1.00 60.00 113 GLY A C 1
ATOM 877 O O . GLY A 1 113 ? 15.074 11.242 -20.080 1.00 60.00 113 GLY A O 1
ATOM 878 N N . SER A 1 114 ? 16.840 10.553 -18.879 1.00 58.22 114 SER A N 1
ATOM 879 C CA . SER A 1 114 ? 16.052 10.311 -17.661 1.00 58.22 114 SER A CA 1
ATOM 880 C C . SER A 1 114 ? 15.403 11.608 -17.164 1.00 58.22 114 SER A C 1
ATOM 882 O O . SER A 1 114 ? 16.100 12.495 -16.675 1.00 58.22 114 SER A O 1
ATOM 884 N N . ARG A 1 115 ? 14.073 11.712 -17.257 1.00 55.41 115 ARG A N 1
ATOM 885 C CA . ARG A 1 115 ? 13.296 12.847 -16.723 1.00 55.41 115 ARG A CA 1
ATOM 886 C C . ARG A 1 115 ? 13.054 12.788 -15.212 1.00 55.41 115 ARG A C 1
ATOM 888 O O . ARG A 1 115 ? 12.560 13.756 -14.651 1.00 55.41 115 ARG A O 1
ATOM 895 N N . TRP A 1 116 ? 13.409 11.680 -14.568 1.00 52.31 116 TRP A N 1
ATOM 896 C CA . TRP A 1 116 ? 13.153 11.437 -13.152 1.00 52.31 116 TRP A CA 1
ATOM 897 C C . TRP A 1 116 ? 14.481 11.147 -12.446 1.00 52.31 116 TRP A C 1
ATOM 899 O O . TRP A 1 116 ? 14.958 10.012 -12.452 1.00 52.31 116 TRP A O 1
ATOM 909 N N . ARG A 1 117 ? 15.106 12.199 -11.916 1.00 43.31 117 ARG A N 1
ATOM 910 C CA . ARG A 1 117 ? 16.149 12.141 -10.888 1.00 43.31 117 ARG A CA 1
ATOM 911 C C . ARG A 1 117 ? 15.692 12.986 -9.714 1.00 43.31 117 ARG A C 1
ATOM 913 O O . ARG A 1 117 ? 15.080 14.040 -9.992 1.00 43.31 117 ARG A O 1
#

Secondary structure (DSSP, 8-state):
--EE--EE-SSTTSPPEEPTT-SSEE-TTTSSB-S--EEETTEEEEEEE--SSSTTSSEEEEEEEEEETTEEEEEEEEEE---BTTB-SEEEEEEEETTEEEEEEE-PPTT------

Radius of gyration: 15.85 Å; chains: 1; bounding box: 40×30×44 Å

pLDDT: mean 90.98, std 10.76, range [43.31, 98.5]

Foldseek 3Di:
DQFAWDWDDPDPPDDTHTQPCPSQGGGQAFRAFQEDWDDDPNWTWTWGAGPPPFGQQWIWIWTWPDDDSHHTDTDTDDIGGQDDPPQRRHWRHWYDDPVDIDTDGHHDDPPDDDPTD